Protein AF-A0A8T3LJC4-F1 (afdb_monomer_lite)

Foldseek 3Di:
DDDQDDPDDPVPDDADPPRDPCPVVDDDDPDDPDPVNVVVNVVVVVVVVVVVVVVVVVVVVVVVVVVCVVCVVLVVQLVVCVVVVVPVSNVVSVVVVD

Radius of gyration: 27.33 Å; chains: 1; bounding box: 50×30×73 Å

Sequence (98 aa):
KRRWVVGGIYSGASFSDNGAKGLDDAHYVKAWEVQGDKIEWQAKSEQAEALARSEKLEADDRKRNELEDLMLPIRKQYGALTKRRDRAGAAALEEAVL

Structure (mmCIF, N/CA/C/O backbone):
data_AF-A0A8T3LJC4-F1
#
_entry.id   AF-A0A8T3LJC4-F1
#
loop_
_atom_site.group_PDB
_atom_site.id
_atom_site.type_symbol
_atom_site.label_atom_id
_atom_site.label_alt_id
_atom_site.label_comp_id
_atom_site.label_asym_id
_atom_site.label_entity_id
_atom_site.label_seq_id
_atom_site.pdbx_PDB_ins_code
_atom_site.Cartn_x
_atom_site.Cartn_y
_atom_site.Cartn_z
_atom_site.occupancy
_atom_site.B_iso_or_equiv
_atom_site.auth_seq_id
_atom_site.auth_comp_id
_atom_site.auth_asym_id
_atom_site.auth_atom_id
_atom_site.pdbx_PDB_model_num
ATOM 1 N N . LYS A 1 1 ? -8.914 -9.797 35.439 1.00 48.19 1 LYS A N 1
ATOM 2 C CA . LYS A 1 1 ? -9.035 -10.321 34.053 1.00 48.19 1 LYS A CA 1
ATOM 3 C C . LYS A 1 1 ? -8.885 -9.138 33.099 1.00 48.19 1 LYS A C 1
ATOM 5 O O . LYS A 1 1 ? -9.611 -8.175 33.293 1.00 48.19 1 LYS A O 1
ATOM 10 N N . ARG A 1 2 ? -7.933 -9.149 32.151 1.00 43.69 2 ARG A N 1
ATOM 11 C CA . ARG A 1 2 ? -7.861 -8.107 31.105 1.00 43.69 2 ARG A CA 1
ATOM 12 C C . ARG A 1 2 ? -9.064 -8.296 30.175 1.00 43.69 2 ARG A C 1
ATOM 14 O O . ARG A 1 2 ? -9.210 -9.378 29.613 1.00 43.69 2 ARG A O 1
ATOM 21 N N . ARG A 1 3 ? -9.941 -7.294 30.098 1.00 49.94 3 ARG A N 1
ATOM 22 C CA . ARG A 1 3 ? -11.091 -7.263 29.185 1.00 49.94 3 ARG A CA 1
ATOM 23 C C . ARG A 1 3 ? -10.547 -6.759 27.850 1.00 49.94 3 ARG A C 1
ATOM 25 O O . ARG A 1 3 ? -10.033 -5.651 27.792 1.00 49.94 3 ARG A O 1
ATOM 32 N N . TRP A 1 4 ? -10.541 -7.610 26.831 1.00 44.72 4 TRP A N 1
ATOM 33 C CA . TRP A 1 4 ? -10.115 -7.213 25.493 1.00 44.72 4 TRP A CA 1
ATOM 34 C C . TRP A 1 4 ? -11.331 -6.643 24.782 1.00 44.72 4 TRP A C 1
ATOM 36 O O . TRP A 1 4 ? -12.338 -7.336 24.658 1.00 44.72 4 TRP A O 1
ATOM 46 N N . VAL A 1 5 ? -11.251 -5.388 24.352 1.00 48.78 5 VAL A N 1
ATOM 47 C CA . VAL A 1 5 ? -12.315 -4.776 23.560 1.00 48.78 5 VAL A CA 1
ATOM 48 C C . VAL A 1 5 ? -11.933 -4.876 22.093 1.00 48.78 5 VAL A C 1
ATOM 50 O O . VAL A 1 5 ? -11.014 -4.212 21.617 1.00 48.78 5 VAL A O 1
ATOM 53 N N . VAL A 1 6 ? -12.622 -5.765 21.385 1.00 58.34 6 VAL A N 1
ATOM 54 C CA . VAL A 1 6 ? -12.610 -5.809 19.924 1.00 58.34 6 VAL A CA 1
ATOM 55 C C . VAL A 1 6 ? -13.601 -4.736 19.487 1.00 58.34 6 VAL A C 1
ATOM 57 O O . VAL A 1 6 ? -14.777 -4.816 19.833 1.00 58.34 6 VAL A O 1
ATOM 60 N N . GLY A 1 7 ? -13.122 -3.670 18.844 1.00 56.47 7 GLY A N 1
ATOM 61 C CA . GLY A 1 7 ? -13.998 -2.567 18.450 1.00 56.47 7 GLY A CA 1
ATOM 62 C C . GLY A 1 7 ? -15.023 -2.952 17.389 1.00 56.47 7 GLY A C 1
ATOM 63 O O . GLY A 1 7 ? -15.103 -4.105 16.975 1.00 56.47 7 GLY A O 1
ATOM 64 N N . GLY A 1 8 ? -15.827 -1.964 16.986 1.00 55.62 8 GLY A N 1
ATOM 65 C CA . GLY A 1 8 ? -17.055 -2.135 16.206 1.00 55.62 8 GLY A CA 1
ATOM 66 C C . GLY A 1 8 ? -16.934 -3.144 15.065 1.00 55.62 8 GLY A C 1
ATOM 67 O O . GLY A 1 8 ? -16.382 -2.846 14.010 1.00 55.62 8 GLY A O 1
ATOM 68 N N . ILE A 1 9 ? -17.491 -4.331 15.284 1.00 58.88 9 ILE A N 1
ATOM 69 C CA . ILE A 1 9 ? -17.678 -5.343 14.253 1.00 58.88 9 ILE A CA 1
ATOM 70 C C . ILE A 1 9 ? -18.804 -4.831 13.349 1.00 58.88 9 ILE A C 1
ATOM 72 O O . ILE A 1 9 ? -19.926 -4.628 13.817 1.00 58.88 9 ILE A O 1
ATOM 76 N N . TYR A 1 10 ? -18.523 -4.571 12.070 1.00 53.06 10 TYR A N 1
ATOM 77 C CA . TYR A 1 10 ? -19.585 -4.224 11.126 1.00 53.06 10 TYR A CA 1
ATOM 78 C C . TYR A 1 10 ? -20.523 -5.426 10.949 1.00 53.06 10 TYR A C 1
ATOM 80 O O . TYR A 1 10 ? -20.087 -6.580 10.969 1.00 53.06 10 TYR A O 1
ATOM 88 N N . SER A 1 11 ? -21.824 -5.173 10.782 1.00 41.81 11 SER A N 1
ATOM 89 C CA . SER A 1 11 ? -22.804 -6.237 10.551 1.00 41.81 11 SER A CA 1
ATOM 90 C C . SER A 1 11 ? -22.443 -6.989 9.265 1.00 41.81 11 SER A C 1
ATOM 92 O O . SER A 1 11 ? -22.573 -6.430 8.177 1.00 41.81 11 SER A O 1
ATOM 94 N N . GLY A 1 12 ? -21.958 -8.226 9.393 1.00 49.59 12 GLY A N 1
ATOM 95 C CA . GLY A 1 12 ? -21.490 -9.049 8.272 1.00 49.59 12 GLY A CA 1
ATOM 96 C C . GLY A 1 12 ? -20.009 -9.434 8.316 1.00 49.59 12 GLY A C 1
ATOM 97 O O . GLY A 1 12 ? -19.563 -10.165 7.437 1.00 49.59 12 GLY A O 1
ATOM 98 N N . ALA A 1 13 ? -19.242 -8.992 9.317 1.00 58.47 13 ALA A N 1
ATOM 99 C CA . ALA A 1 13 ? -17.882 -9.484 9.502 1.00 58.47 13 ALA A CA 1
ATOM 100 C C . ALA A 1 13 ? -17.895 -10.985 9.841 1.00 58.47 13 ALA A C 1
ATOM 102 O O . ALA A 1 13 ? -18.476 -11.400 10.846 1.00 58.47 13 ALA A O 1
ATOM 103 N N . SER A 1 14 ? -17.247 -11.794 9.004 1.00 57.78 14 SER A N 1
ATOM 104 C CA . SER A 1 14 ? -17.012 -13.212 9.270 1.00 57.78 14 SER A CA 1
ATOM 105 C C . SER A 1 14 ? -15.629 -13.400 9.882 1.00 57.78 14 SER A C 1
ATOM 107 O O . SER A 1 14 ? -14.630 -12.977 9.296 1.00 57.78 14 SER A O 1
ATOM 109 N N . PHE A 1 15 ? -15.562 -14.074 11.024 1.00 65.69 15 PHE A N 1
ATOM 110 C CA . PHE A 1 15 ? -14.306 -14.482 11.643 1.00 65.69 15 PHE A CA 1
ATOM 111 C C . PHE A 1 15 ? -14.123 -15.983 11.424 1.00 65.69 15 PHE A C 1
ATOM 113 O O . PHE A 1 15 ? -15.092 -16.735 11.476 1.00 65.69 15 PHE A O 1
ATOM 120 N N . SER A 1 16 ? -12.895 -16.422 11.155 1.00 62.81 16 SER A N 1
ATOM 121 C CA . SER A 1 16 ? -12.568 -17.848 11.213 1.00 62.81 16 SER A CA 1
ATOM 122 C C . SER A 1 16 ? -12.558 -18.321 12.671 1.00 62.81 16 SER A C 1
ATOM 124 O O . SER A 1 16 ? -12.333 -17.509 13.569 1.00 62.81 16 SER A O 1
ATOM 126 N N . ASP A 1 17 ? -12.732 -19.623 12.913 1.00 59.59 17 ASP A N 1
ATOM 127 C CA . ASP A 1 17 ? -12.807 -20.203 14.271 1.00 59.59 17 ASP A CA 1
ATOM 128 C C . ASP A 1 17 ? -11.600 -19.856 15.168 1.00 59.59 17 ASP A C 1
ATOM 130 O O . ASP A 1 17 ? -11.714 -19.799 16.388 1.00 59.59 17 ASP A O 1
ATOM 134 N N . ASN A 1 18 ? -10.441 -19.556 14.568 1.00 65.62 18 ASN A N 1
ATOM 135 C CA . ASN A 1 18 ? -9.228 -19.110 15.267 1.00 65.62 18 ASN A CA 1
ATOM 136 C C . ASN A 1 18 ? -8.885 -17.626 15.037 1.00 65.62 18 ASN A C 1
ATOM 138 O O . ASN A 1 18 ? -7.863 -17.144 15.526 1.00 65.62 18 ASN A O 1
ATOM 142 N N . GLY A 1 19 ? -9.697 -16.906 14.263 1.00 63.03 19 GLY A N 1
ATOM 143 C CA . GLY A 1 19 ? -9.432 -15.539 13.821 1.00 63.03 19 GLY A CA 1
ATOM 144 C C . GLY A 1 19 ? -9.661 -14.486 14.901 1.00 63.03 19 GLY A C 1
ATOM 145 O O . GLY A 1 19 ? -9.084 -13.403 14.828 1.00 63.03 19 GLY A O 1
ATOM 146 N N . ALA A 1 20 ? -10.462 -14.795 15.923 1.00 63.50 20 ALA A N 1
ATOM 147 C CA . ALA A 1 20 ? -10.705 -13.884 17.031 1.00 63.50 20 ALA A CA 1
ATOM 148 C C . ALA A 1 20 ? -11.052 -14.636 18.325 1.00 63.50 20 ALA A C 1
ATOM 150 O O . ALA A 1 20 ? -11.899 -15.523 18.357 1.00 63.50 20 ALA A O 1
ATOM 151 N N . LYS A 1 21 ? -10.373 -14.272 19.418 1.00 65.75 21 LYS A N 1
ATOM 152 C CA . LYS A 1 21 ? -10.610 -14.839 20.753 1.00 65.75 21 LYS A CA 1
ATOM 153 C C . LYS A 1 21 ? -11.734 -14.083 21.458 1.00 65.75 21 LYS A C 1
ATOM 155 O O . LYS A 1 21 ? -11.702 -12.856 21.493 1.00 65.75 21 LYS A O 1
ATOM 160 N N . GLY A 1 22 ? -12.650 -14.813 22.095 1.00 68.50 22 GLY A N 1
ATOM 161 C CA . GLY A 1 22 ? -13.711 -14.231 22.927 1.00 68.50 22 GLY A CA 1
ATOM 162 C C . GLY A 1 22 ? -14.952 -13.771 22.159 1.00 68.50 22 GLY A C 1
ATOM 163 O O . GLY A 1 22 ? -15.700 -12.952 22.683 1.00 68.50 22 GLY A O 1
ATOM 164 N N . LEU A 1 23 ? -15.175 -14.285 20.941 1.00 69.25 23 LEU A N 1
ATOM 165 C CA . LEU A 1 23 ? -16.421 -14.064 20.195 1.00 69.25 23 LEU A CA 1
ATOM 166 C C . LEU A 1 23 ? -17.639 -14.654 20.908 1.00 69.25 23 LEU A C 1
ATOM 168 O O . LEU A 1 23 ? -18.699 -14.041 20.873 1.00 69.25 23 LEU A O 1
ATOM 172 N N . ASP A 1 24 ? -17.470 -15.785 21.595 1.00 71.00 24 ASP A N 1
ATOM 173 C CA . ASP A 1 24 ? -18.548 -16.442 22.348 1.00 71.00 24 ASP A CA 1
ATOM 174 C C . ASP A 1 24 ? -19.110 -15.550 23.471 1.00 71.00 24 ASP A C 1
ATOM 176 O O . ASP A 1 24 ? -20.292 -15.626 23.796 1.00 71.00 24 ASP A O 1
ATOM 180 N N . ASP A 1 25 ? -18.273 -14.667 24.030 1.00 70.62 25 ASP A N 1
ATOM 181 C CA . ASP A 1 25 ? -18.636 -13.702 25.078 1.00 70.62 25 ASP A CA 1
ATOM 182 C C . ASP A 1 25 ? -18.957 -12.300 24.513 1.00 70.62 25 ASP A C 1
ATOM 184 O O . ASP A 1 25 ? -19.246 -11.357 25.265 1.00 70.62 25 ASP A O 1
ATOM 188 N N . ALA A 1 26 ? -18.871 -12.122 23.191 1.00 70.62 26 ALA A N 1
ATOM 189 C CA . ALA A 1 26 ? -19.112 -10.840 22.551 1.00 70.62 26 ALA A CA 1
ATOM 190 C C . ALA A 1 26 ? -20.617 -10.559 22.466 1.00 70.62 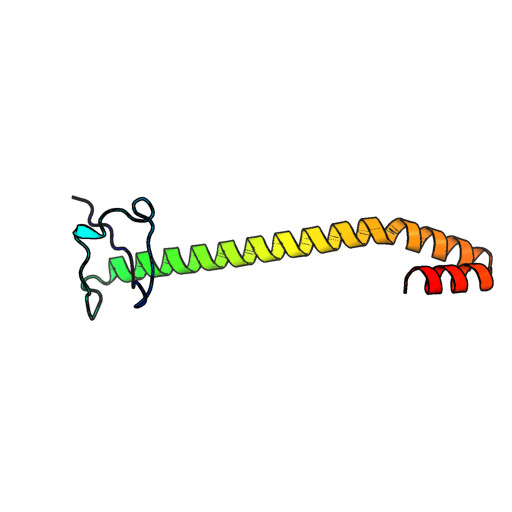26 ALA A C 1
ATOM 192 O O . ALA A 1 26 ? -21.420 -11.399 22.070 1.00 70.62 26 ALA A O 1
ATOM 193 N N . HIS A 1 27 ? -21.006 -9.332 22.795 1.00 68.50 27 HIS A N 1
ATOM 194 C CA . HIS A 1 27 ? -22.367 -8.852 22.608 1.00 68.50 27 HIS A CA 1
ATOM 195 C C . HIS A 1 27 ? -22.337 -7.472 21.972 1.00 68.50 27 HIS A C 1
ATOM 197 O O . HIS A 1 27 ? -21.388 -6.701 22.124 1.00 68.50 27 HIS A O 1
ATOM 203 N N . TYR A 1 28 ? -23.400 -7.164 21.241 1.00 70.50 28 TYR A N 1
ATOM 204 C CA . TYR A 1 28 ? -23.557 -5.855 20.641 1.00 70.50 28 TYR A CA 1
ATOM 205 C C . TYR A 1 28 ? -23.766 -4.789 21.721 1.00 70.50 28 TYR A C 1
ATOM 207 O O . TYR A 1 28 ? -24.623 -4.933 22.595 1.00 70.50 28 TYR A O 1
ATOM 215 N N . VAL A 1 29 ? -23.032 -3.683 21.603 1.00 70.88 29 VAL A N 1
ATOM 216 C CA . VAL A 1 29 ? -23.238 -2.470 22.397 1.00 70.88 29 VAL A CA 1
ATOM 217 C C . VAL A 1 29 ? -23.532 -1.296 21.466 1.00 70.88 29 VAL A C 1
ATOM 219 O O . VAL A 1 29 ? -22.831 -1.069 20.481 1.00 70.88 29 VAL A O 1
ATOM 222 N N . LYS A 1 30 ? -24.586 -0.530 21.771 1.00 71.19 30 LYS A N 1
ATOM 223 C CA . LYS A 1 30 ? -25.002 0.633 20.962 1.00 71.19 30 LYS A CA 1
ATOM 224 C C . LYS A 1 30 ? -24.029 1.812 21.088 1.00 71.19 30 LYS A C 1
ATOM 226 O O . LYS A 1 30 ? -23.939 2.647 20.191 1.00 71.19 30 LYS A O 1
ATOM 231 N N . ALA A 1 31 ? -23.323 1.889 22.210 1.00 73.06 31 ALA A N 1
ATOM 232 C CA . ALA A 1 31 ? -22.307 2.888 22.493 1.00 73.06 31 ALA A CA 1
ATOM 233 C C . ALA A 1 31 ? -21.198 2.257 23.339 1.00 73.06 31 ALA A C 1
ATOM 235 O O . ALA A 1 31 ? -21.448 1.327 24.103 1.00 73.06 31 ALA A O 1
ATOM 236 N N . TRP A 1 32 ? -19.980 2.774 23.198 1.00 74.38 32 TRP A N 1
ATOM 237 C CA . TRP A 1 32 ? -18.844 2.348 24.007 1.00 74.38 32 TRP A CA 1
ATOM 238 C C . TRP A 1 32 ? -19.070 2.760 25.463 1.00 74.38 32 TRP A C 1
ATOM 240 O O . TRP A 1 32 ? -19.285 3.938 25.739 1.00 74.38 32 TRP A O 1
ATOM 250 N N . GLU A 1 33 ? -19.003 1.799 26.382 1.00 78.25 33 GLU A N 1
ATOM 251 C CA . GLU A 1 33 ? -19.173 2.051 27.820 1.00 78.25 33 GLU A CA 1
ATOM 252 C C . GLU A 1 33 ? -17.983 2.823 28.410 1.00 78.25 33 GLU A C 1
ATOM 254 O O . GLU A 1 33 ? -18.143 3.612 29.340 1.00 78.25 33 GLU A O 1
ATOM 259 N N . VAL A 1 34 ? -16.785 2.610 27.855 1.00 82.19 34 VAL A N 1
ATOM 260 C CA . VAL A 1 34 ? -15.524 3.164 28.354 1.00 82.19 34 VAL A CA 1
ATOM 261 C C . VAL A 1 34 ? -14.825 3.940 27.241 1.00 82.19 34 VAL A C 1
ATOM 263 O O . VAL A 1 34 ? -14.508 3.408 26.178 1.00 82.19 34 VAL A O 1
ATOM 266 N N . GLN A 1 35 ? -14.547 5.219 27.497 1.00 78.62 35 GLN A N 1
ATOM 267 C CA . GLN A 1 35 ? -13.901 6.098 26.519 1.00 78.62 35 GLN A CA 1
ATOM 268 C C . GLN A 1 35 ? -12.449 5.691 26.218 1.00 78.62 35 GLN A C 1
ATOM 270 O O . GLN A 1 35 ? -12.004 5.841 25.083 1.00 78.62 35 GLN A O 1
ATOM 275 N N . GLY A 1 36 ? -11.725 5.149 27.205 1.00 80.44 36 GLY A N 1
ATOM 276 C CA . GLY A 1 36 ? -10.358 4.647 27.022 1.00 80.44 36 GLY A CA 1
ATOM 277 C C . GLY A 1 36 ? -10.273 3.529 25.982 1.00 80.44 36 GLY A C 1
ATOM 278 O O . GLY A 1 36 ? -9.425 3.586 25.095 1.00 80.44 36 GLY A O 1
ATOM 279 N N . ASP A 1 37 ? -11.218 2.588 26.017 1.00 77.38 37 ASP A N 1
ATOM 280 C CA . ASP A 1 37 ? -11.272 1.466 25.074 1.00 77.38 37 ASP A CA 1
ATOM 281 C C . ASP A 1 37 ? -11.517 1.957 23.639 1.00 77.38 37 ASP A C 1
ATOM 283 O O . ASP A 1 37 ? -10.923 1.450 22.685 1.00 77.38 37 ASP A O 1
ATOM 287 N N . LYS A 1 38 ? -12.344 3.001 23.481 1.00 80.31 38 LYS A N 1
ATOM 288 C CA . LYS A 1 38 ? -12.578 3.643 22.181 1.00 80.31 38 LYS A CA 1
ATOM 289 C C . LYS A 1 38 ? -11.294 4.264 21.629 1.00 80.31 38 LYS A C 1
ATOM 291 O O . LYS A 1 38 ? -10.998 4.077 20.453 1.00 80.31 38 LYS A O 1
ATOM 296 N N . ILE A 1 39 ? -10.546 4.990 22.462 1.00 81.44 39 ILE A N 1
ATOM 297 C CA . ILE A 1 39 ? -9.283 5.630 22.063 1.00 81.44 39 ILE A CA 1
ATOM 298 C C . ILE A 1 39 ? -8.252 4.570 21.667 1.00 81.44 39 ILE A C 1
ATOM 300 O O . ILE A 1 39 ? -7.613 4.697 20.626 1.00 81.44 39 ILE A O 1
ATOM 304 N N . GLU A 1 40 ? -8.114 3.505 22.462 1.00 81.31 40 GLU A N 1
ATOM 305 C CA . GLU A 1 40 ? -7.184 2.413 22.160 1.00 81.31 40 GLU A CA 1
ATOM 306 C C . GLU A 1 40 ? -7.524 1.739 20.825 1.00 81.31 40 GLU A C 1
ATOM 308 O O . GLU A 1 40 ? -6.636 1.479 20.010 1.00 81.31 40 GLU A O 1
ATOM 313 N N . TRP A 1 41 ? -8.808 1.477 20.575 1.00 81.88 41 TRP A N 1
ATOM 314 C CA . TRP A 1 41 ? -9.247 0.908 19.307 1.00 81.88 41 TRP A CA 1
ATOM 315 C C . TRP A 1 41 ? -8.983 1.846 18.124 1.00 81.88 41 TRP A C 1
ATOM 317 O O . TRP A 1 41 ? -8.457 1.391 17.109 1.00 81.88 41 TRP A O 1
ATOM 327 N N . GLN A 1 42 ? -9.289 3.141 18.258 1.00 83.19 42 GLN A N 1
ATOM 328 C CA . GLN A 1 42 ? -9.019 4.132 17.210 1.00 83.19 42 GLN A CA 1
ATOM 329 C C . GLN A 1 42 ? -7.528 4.180 16.866 1.00 83.19 42 GLN A C 1
ATOM 331 O O . GLN A 1 42 ? -7.176 4.066 15.695 1.00 83.19 42 GLN A O 1
ATOM 336 N N . ALA A 1 43 ? -6.655 4.226 17.875 1.00 83.69 43 ALA A N 1
ATOM 337 C CA . ALA A 1 43 ? -5.209 4.233 17.671 1.00 83.69 43 ALA A CA 1
ATOM 338 C C . ALA A 1 43 ? -4.715 2.984 16.916 1.00 83.69 43 ALA A C 1
ATOM 340 O O . ALA A 1 43 ? -3.896 3.089 16.004 1.00 83.69 43 ALA A O 1
ATOM 341 N N . LYS A 1 44 ? -5.239 1.795 17.250 1.00 84.00 44 LYS A N 1
ATOM 342 C CA . LYS A 1 44 ? -4.899 0.550 16.537 1.00 84.00 44 LYS A CA 1
ATOM 343 C C . LYS A 1 44 ? -5.423 0.535 15.102 1.00 84.00 44 LYS A C 1
ATOM 345 O O . LYS A 1 44 ? -4.723 0.056 14.213 1.00 84.00 44 LYS A O 1
ATOM 350 N N . SER A 1 45 ? -6.631 1.050 14.874 1.00 82.69 45 SER A N 1
ATOM 351 C CA . SER A 1 45 ? -7.220 1.150 13.534 1.00 82.69 45 SER A CA 1
ATOM 352 C C . SER A 1 45 ? -6.393 2.074 12.640 1.00 82.69 45 SER A C 1
ATOM 354 O O . SER A 1 45 ? -6.004 1.686 11.542 1.00 82.69 45 SER A O 1
ATOM 356 N N . GLU A 1 46 ? -6.047 3.262 13.138 1.00 85.50 46 GLU A N 1
ATOM 357 C CA . GLU A 1 46 ? -5.216 4.232 12.418 1.00 85.50 46 GLU A CA 1
ATOM 358 C C . GLU A 1 46 ? -3.817 3.680 12.121 1.00 85.50 46 GLU A C 1
ATOM 360 O O . GLU A 1 46 ? -3.290 3.872 11.024 1.00 85.50 46 GLU A O 1
ATOM 365 N N . GLN A 1 47 ? -3.223 2.946 13.068 1.00 85.62 47 GLN A N 1
ATOM 366 C CA . GLN A 1 47 ? -1.941 2.278 12.858 1.00 85.62 47 GLN A CA 1
ATOM 367 C C . GLN A 1 47 ? -2.025 1.222 11.746 1.00 85.62 47 GLN A C 1
ATOM 369 O O . GLN A 1 47 ? -1.143 1.171 10.890 1.00 85.62 47 GLN A O 1
ATOM 374 N N . ALA A 1 48 ? -3.078 0.400 11.732 1.00 81.31 48 ALA A N 1
ATOM 375 C CA . ALA A 1 48 ? -3.277 -0.610 10.695 1.00 81.31 48 ALA A CA 1
ATOM 376 C C . ALA A 1 48 ? -3.461 0.026 9.306 1.00 81.31 48 ALA A C 1
ATOM 378 O O . ALA A 1 48 ? -2.855 -0.418 8.332 1.00 81.31 48 ALA A O 1
ATOM 379 N N . GLU A 1 49 ? -4.231 1.113 9.212 1.00 83.06 49 GLU A N 1
ATOM 380 C CA . GLU A 1 49 ? -4.394 1.873 7.968 1.00 83.06 49 GLU A CA 1
ATOM 381 C C . GLU A 1 49 ? -3.092 2.546 7.511 1.00 83.06 49 GLU A C 1
ATOM 383 O O . GLU A 1 49 ? -2.807 2.620 6.314 1.00 83.06 49 GLU A O 1
ATOM 388 N N . ALA A 1 50 ? -2.284 3.056 8.444 1.00 88.56 50 ALA A N 1
ATOM 389 C CA . ALA A 1 50 ? -0.975 3.621 8.132 1.00 88.56 50 ALA A CA 1
ATOM 390 C C . ALA A 1 50 ? -0.021 2.559 7.561 1.00 88.56 50 ALA A C 1
ATOM 392 O O . ALA A 1 50 ? 0.618 2.824 6.545 1.00 88.56 50 ALA A O 1
ATOM 393 N N . LEU A 1 51 ? 0.010 1.361 8.154 1.00 88.31 51 LEU A N 1
ATOM 394 C CA . LEU A 1 51 ? 0.810 0.232 7.668 1.00 88.31 51 LEU A CA 1
ATOM 395 C C . LEU A 1 51 ? 0.368 -0.225 6.273 1.00 88.31 51 LEU A C 1
ATOM 397 O O . LEU A 1 51 ? 1.193 -0.352 5.374 1.00 88.31 51 LEU A O 1
ATOM 401 N N . ALA A 1 52 ? -0.938 -0.379 6.043 1.00 83.50 52 ALA A N 1
ATOM 402 C CA . ALA A 1 52 ? -1.450 -0.750 4.723 1.00 83.50 52 ALA A CA 1
ATOM 403 C C . ALA A 1 52 ? -1.085 0.292 3.64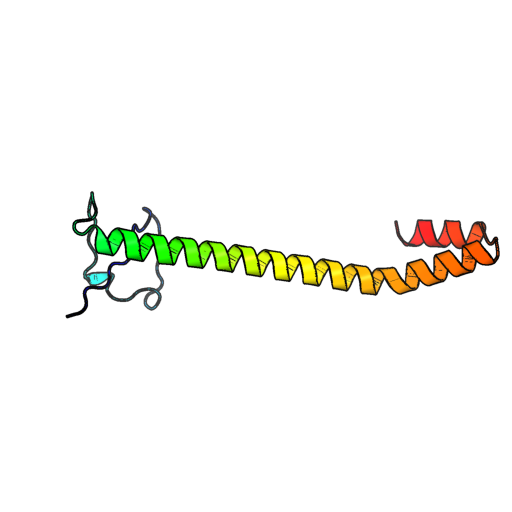5 1.00 83.50 52 ALA A C 1
ATOM 405 O O . ALA A 1 52 ? -0.770 -0.053 2.503 1.00 83.50 52 ALA A O 1
ATOM 406 N N . ARG A 1 53 ? -1.091 1.587 4.000 1.00 88.19 53 ARG A N 1
ATOM 407 C CA . ARG A 1 53 ? -0.642 2.658 3.098 1.00 88.19 53 ARG A CA 1
ATOM 408 C C . ARG A 1 53 ? 0.859 2.596 2.825 1.00 88.19 53 ARG A C 1
ATOM 410 O O . ARG A 1 53 ? 1.241 2.773 1.670 1.00 88.19 53 ARG A O 1
ATOM 417 N N . SER A 1 54 ? 1.696 2.347 3.834 1.00 87.75 54 SER A N 1
ATOM 418 C CA . SER A 1 54 ? 3.144 2.225 3.626 1.00 87.75 54 SER A CA 1
ATOM 419 C C . SER A 1 54 ? 3.493 1.005 2.780 1.00 87.75 54 SER A C 1
ATOM 421 O O . SER A 1 54 ? 4.268 1.133 1.841 1.00 87.75 54 SER A O 1
ATOM 423 N N . GLU A 1 55 ? 2.858 -0.143 3.024 1.00 88.75 55 GLU A N 1
ATOM 424 C CA . GLU A 1 55 ? 3.063 -1.359 2.225 1.00 88.75 55 GLU A CA 1
ATOM 425 C C . GLU A 1 55 ? 2.711 -1.141 0.751 1.00 88.75 55 GLU A C 1
ATOM 427 O O . GLU A 1 55 ? 3.431 -1.591 -0.144 1.00 88.75 55 GLU A O 1
ATOM 432 N N . LYS A 1 56 ? 1.622 -0.408 0.481 1.00 89.56 56 LYS A N 1
ATOM 433 C CA . LYS A 1 56 ? 1.247 -0.036 -0.884 1.00 89.56 56 LYS A CA 1
ATOM 434 C C . LYS A 1 56 ? 2.307 0.852 -1.540 1.00 89.56 56 LYS A C 1
ATOM 436 O O . LYS A 1 56 ? 2.681 0.587 -2.678 1.00 89.56 56 LYS A O 1
ATOM 441 N N . LEU A 1 57 ? 2.803 1.867 -0.831 1.00 89.69 57 LEU A N 1
ATOM 442 C CA . LEU A 1 57 ? 3.853 2.753 -1.343 1.00 89.69 57 LEU A CA 1
ATOM 443 C C . LEU A 1 57 ? 5.147 1.985 -1.638 1.00 89.69 57 LEU A C 1
ATOM 445 O O . LEU A 1 57 ? 5.710 2.143 -2.714 1.00 89.69 57 LEU A O 1
ATOM 449 N N . GLU A 1 58 ? 5.575 1.095 -0.742 1.00 89.88 58 GLU A N 1
ATOM 450 C CA . GLU A 1 58 ? 6.755 0.249 -0.958 1.00 89.88 58 GLU A CA 1
ATOM 451 C C . GLU A 1 58 ? 6.574 -0.729 -2.127 1.00 89.88 58 GLU A C 1
ATOM 453 O O . GLU A 1 58 ? 7.525 -1.044 -2.846 1.00 89.88 58 GLU A O 1
ATOM 458 N N . ALA A 1 59 ? 5.362 -1.250 -2.334 1.00 89.56 59 ALA A N 1
ATOM 459 C CA . ALA A 1 59 ? 5.052 -2.082 -3.493 1.00 89.56 59 ALA A CA 1
ATOM 460 C C . ALA A 1 59 ? 5.095 -1.278 -4.802 1.00 89.56 59 ALA A C 1
ATOM 462 O O . ALA A 1 59 ? 5.625 -1.767 -5.800 1.00 89.56 59 ALA A O 1
ATOM 463 N N . ASP A 1 60 ? 4.570 -0.054 -4.799 1.00 88.69 60 ASP A N 1
ATOM 464 C CA . ASP A 1 60 ? 4.581 0.828 -5.966 1.00 88.69 60 ASP A CA 1
ATOM 465 C C . ASP A 1 60 ? 6.008 1.313 -6.291 1.00 88.69 60 ASP A C 1
ATOM 467 O O . ASP A 1 60 ? 6.409 1.298 -7.456 1.00 88.69 60 ASP A O 1
ATOM 471 N N . ASP A 1 61 ? 6.819 1.641 -5.280 1.00 90.50 61 ASP A N 1
ATOM 472 C CA . ASP A 1 61 ? 8.235 1.991 -5.454 1.00 90.50 61 ASP A CA 1
ATOM 473 C C . ASP A 1 61 ? 9.055 0.819 -6.010 1.00 90.50 61 ASP A C 1
ATOM 475 O O . ASP A 1 61 ? 9.875 1.017 -6.909 1.00 90.50 61 ASP A O 1
ATOM 479 N N . ARG A 1 62 ? 8.811 -0.415 -5.542 1.00 91.44 62 ARG A N 1
ATOM 480 C CA . ARG A 1 62 ? 9.450 -1.615 -6.109 1.00 91.44 62 ARG A CA 1
ATOM 481 C C . ARG A 1 62 ? 9.117 -1.790 -7.586 1.00 91.44 62 ARG A C 1
ATOM 483 O O . ARG A 1 62 ? 10.029 -1.944 -8.391 1.00 91.44 62 ARG A O 1
ATOM 490 N N . LYS A 1 63 ? 7.837 -1.677 -7.954 1.00 92.31 63 LYS A N 1
ATOM 491 C CA . LYS A 1 63 ? 7.405 -1.753 -9.359 1.00 92.31 63 LYS A CA 1
ATOM 492 C C . LYS A 1 63 ? 8.041 -0.661 -10.216 1.00 92.31 63 LYS A C 1
ATOM 494 O O . LYS A 1 63 ? 8.421 -0.928 -11.353 1.00 92.31 63 LYS A O 1
ATOM 499 N N . ARG A 1 64 ? 8.168 0.566 -9.692 1.00 90.00 64 ARG A N 1
ATOM 500 C CA . ARG A 1 64 ? 8.854 1.656 -10.402 1.00 90.00 64 ARG A CA 1
ATOM 501 C C . ARG A 1 64 ? 10.318 1.305 -10.656 1.00 90.00 64 ARG A C 1
ATOM 503 O O . ARG A 1 64 ? 10.772 1.459 -11.784 1.00 90.00 64 ARG A O 1
ATOM 510 N N . ASN A 1 65 ? 11.032 0.826 -9.641 1.00 92.38 65 ASN A N 1
ATOM 511 C CA . ASN A 1 65 ? 12.444 0.471 -9.781 1.00 92.38 65 ASN A CA 1
ATOM 512 C C . ASN A 1 65 ? 12.638 -0.687 -10.777 1.00 92.38 65 ASN A C 1
ATOM 514 O O . ASN A 1 65 ? 13.500 -0.603 -11.645 1.00 92.38 65 ASN A O 1
ATOM 518 N N . GLU A 1 66 ? 11.788 -1.717 -10.725 1.00 92.62 66 GLU A N 1
ATOM 519 C CA . GLU A 1 66 ? 11.803 -2.821 -11.697 1.00 92.62 66 GLU A CA 1
ATOM 520 C C . GLU A 1 66 ? 11.579 -2.323 -13.135 1.00 92.62 66 GLU A C 1
ATOM 522 O O . GLU A 1 66 ? 12.284 -2.732 -14.059 1.00 92.62 66 GLU A O 1
ATOM 527 N N . LEU A 1 67 ? 10.633 -1.398 -13.337 1.00 90.75 67 LEU A N 1
ATOM 528 C CA . LEU A 1 67 ? 10.413 -0.765 -14.639 1.00 90.75 67 LEU A CA 1
ATOM 529 C C . LEU A 1 67 ? 11.624 0.056 -15.093 1.00 90.75 67 LEU A C 1
ATOM 531 O O . LEU A 1 67 ? 11.990 0.000 -16.266 1.00 90.75 67 LEU A O 1
ATOM 535 N N . GLU A 1 68 ? 12.261 0.810 -14.197 1.00 88.56 68 GLU A N 1
ATOM 536 C CA . GLU A 1 68 ? 13.469 1.571 -14.529 1.00 88.56 68 GLU A CA 1
ATOM 537 C C . GLU A 1 68 ? 14.621 0.659 -14.960 1.00 88.56 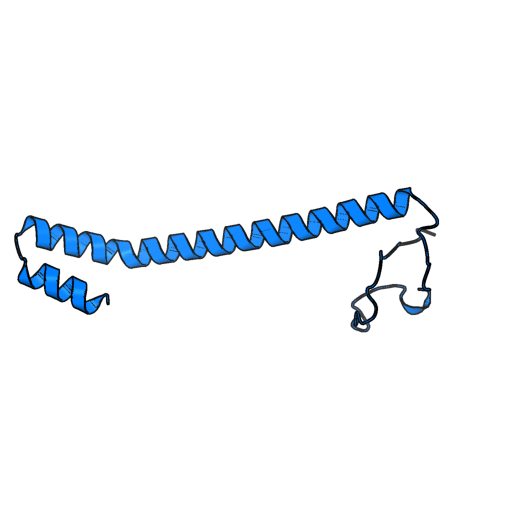68 GLU A C 1
ATOM 5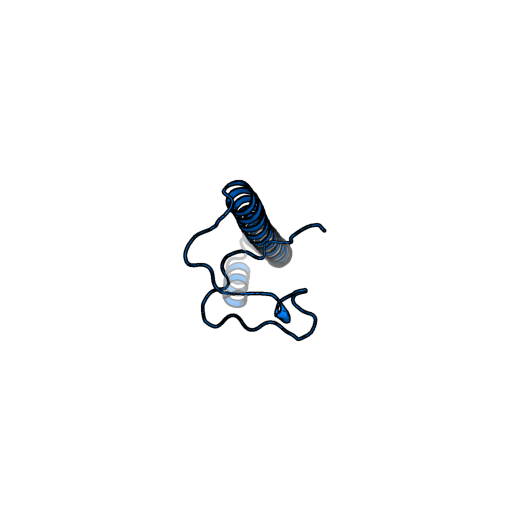39 O O . GLU A 1 68 ? 15.271 0.946 -15.971 1.00 88.56 68 GLU A O 1
ATOM 544 N N . ASP A 1 69 ? 14.822 -0.461 -14.266 1.00 92.38 69 ASP A N 1
ATOM 545 C CA . ASP A 1 69 ? 15.837 -1.458 -14.608 1.00 92.38 69 ASP A CA 1
ATOM 546 C C . ASP A 1 69 ? 15.570 -2.097 -15.977 1.00 92.38 69 ASP A C 1
ATOM 548 O O . ASP A 1 69 ? 16.491 -2.233 -16.789 1.00 92.38 69 ASP A O 1
ATOM 552 N N . LEU A 1 70 ? 14.309 -2.418 -16.282 1.00 90.12 70 LEU A N 1
ATOM 553 C CA . LEU A 1 70 ? 13.906 -2.943 -17.591 1.00 90.12 70 LEU A CA 1
ATOM 554 C C . LEU A 1 70 ? 14.064 -1.905 -18.714 1.00 90.12 70 LEU A C 1
ATOM 556 O O . LEU A 1 70 ? 14.460 -2.249 -19.829 1.00 90.12 70 LEU A O 1
ATOM 560 N N . MET A 1 71 ? 13.791 -0.626 -18.440 1.00 89.31 71 MET A N 1
ATOM 561 C CA . MET A 1 71 ? 13.902 0.448 -19.433 1.00 89.31 71 MET A CA 1
ATOM 562 C C . MET A 1 71 ? 15.342 0.922 -19.669 1.00 89.31 71 MET A C 1
ATOM 564 O O . MET A 1 71 ? 15.644 1.482 -20.729 1.00 89.31 71 MET A O 1
ATOM 568 N N . LEU A 1 72 ? 16.248 0.741 -18.705 1.00 92.12 72 LEU A N 1
ATOM 569 C CA . LEU A 1 72 ? 17.614 1.264 -18.776 1.00 92.12 72 LEU A CA 1
ATOM 570 C C . LEU A 1 72 ? 18.405 0.765 -20.007 1.00 92.12 72 LEU A C 1
ATOM 572 O O . LEU A 1 72 ? 19.043 1.596 -20.668 1.00 92.12 72 LEU A O 1
ATOM 576 N N . PRO A 1 73 ? 18.383 -0.532 -20.378 1.00 91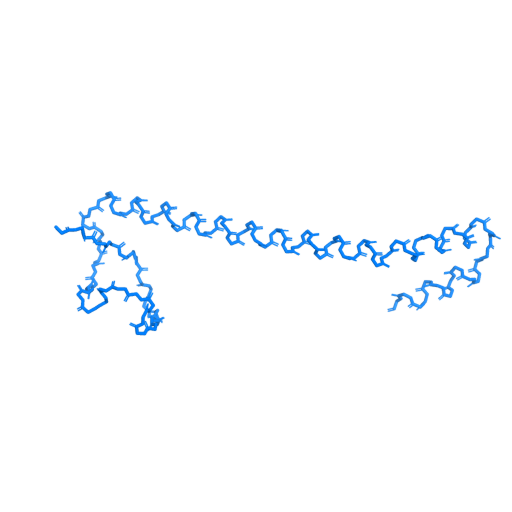.19 73 PRO A N 1
ATOM 577 C CA . PRO A 1 73 ? 19.020 -1.020 -21.600 1.00 91.19 73 PRO A CA 1
ATOM 578 C C . PRO A 1 73 ? 18.463 -0.367 -22.868 1.00 91.19 73 PRO A C 1
ATOM 580 O O . PRO A 1 73 ? 19.239 0.051 -23.729 1.00 91.19 73 PRO A O 1
ATOM 583 N N . ILE A 1 74 ? 17.140 -0.209 -22.953 1.00 89.69 74 ILE A N 1
ATOM 584 C CA . ILE A 1 74 ? 16.454 0.398 -24.103 1.00 89.69 74 ILE A CA 1
ATOM 585 C C . ILE A 1 74 ? 16.879 1.863 -24.251 1.00 89.69 74 ILE A C 1
ATOM 587 O O . ILE A 1 74 ? 17.282 2.286 -25.333 1.00 89.69 74 ILE A O 1
ATOM 591 N N . ARG A 1 75 ? 16.916 2.630 -23.151 1.00 88.38 75 ARG A N 1
ATOM 592 C CA . ARG A 1 75 ? 17.411 4.022 -23.155 1.00 88.38 75 ARG A CA 1
ATOM 593 C C . ARG A 1 75 ? 18.863 4.118 -23.627 1.00 88.38 75 ARG A C 1
ATOM 595 O O . ARG A 1 75 ? 19.210 5.030 -24.379 1.00 88.38 75 ARG A O 1
ATOM 602 N N . LYS A 1 76 ? 19.722 3.179 -23.213 1.00 91.81 76 LYS A N 1
ATOM 603 C CA . LYS A 1 76 ? 21.125 3.119 -23.662 1.00 91.81 76 LYS A CA 1
ATOM 604 C C . LYS A 1 76 ? 21.225 2.835 -25.163 1.00 91.81 76 LYS A C 1
ATOM 606 O O . LYS A 1 76 ? 22.001 3.505 -25.844 1.00 91.81 76 LYS A O 1
ATOM 611 N N . GLN A 1 77 ? 20.444 1.885 -25.677 1.00 88.56 77 GLN A N 1
ATOM 612 C CA . GLN A 1 77 ? 20.398 1.555 -27.106 1.00 88.56 77 GLN A CA 1
ATOM 613 C C . GLN A 1 77 ? 19.885 2.735 -27.936 1.00 88.56 77 GLN A C 1
ATOM 615 O O . GLN A 1 77 ? 20.546 3.151 -28.887 1.00 88.56 77 GLN A O 1
ATOM 620 N N . TYR A 1 78 ? 18.782 3.350 -27.514 1.00 87.69 78 TYR A N 1
ATOM 621 C CA . TYR A 1 78 ? 18.216 4.532 -28.158 1.00 87.69 78 TYR A CA 1
ATOM 622 C C . TYR A 1 78 ? 19.205 5.709 -28.190 1.00 87.69 78 TYR A C 1
ATOM 624 O O . TYR A 1 78 ? 19.419 6.342 -29.229 1.00 87.69 78 TYR A O 1
ATOM 632 N N . GLY A 1 79 ? 19.898 5.962 -27.074 1.00 89.62 79 GLY A N 1
ATOM 633 C CA . GLY A 1 79 ? 20.947 6.978 -26.993 1.00 89.62 79 GLY A CA 1
ATOM 634 C C . GLY A 1 79 ? 22.140 6.689 -27.912 1.00 89.62 79 GLY A C 1
ATOM 635 O O . GLY A 1 79 ? 22.709 7.612 -28.498 1.00 89.62 79 GLY A O 1
ATOM 636 N N . ALA A 1 80 ? 22.515 5.418 -28.081 1.00 91.88 80 ALA A N 1
ATOM 637 C CA . ALA A 1 80 ? 23.574 5.013 -29.003 1.00 91.88 80 ALA A CA 1
ATOM 638 C C . ALA A 1 80 ? 23.174 5.218 -30.476 1.00 91.88 80 ALA A C 1
ATOM 640 O O . ALA A 1 80 ? 23.973 5.748 -31.251 1.00 91.88 80 ALA A O 1
ATOM 641 N N . LEU A 1 81 ? 21.942 4.859 -30.847 1.00 89.94 81 LEU A N 1
ATOM 642 C CA . LEU A 1 81 ? 21.390 5.047 -32.195 1.00 89.94 81 LEU A CA 1
ATOM 643 C C . LEU A 1 81 ? 21.277 6.533 -32.550 1.00 89.94 81 LEU A C 1
ATOM 645 O O . LEU A 1 81 ? 21.747 6.966 -33.604 1.00 89.94 81 LEU A O 1
ATOM 649 N N . THR A 1 82 ? 20.786 7.340 -31.607 1.00 86.31 82 THR A N 1
ATOM 650 C CA . THR A 1 82 ? 20.702 8.799 -31.752 1.00 86.31 82 THR A CA 1
ATOM 651 C C . THR A 1 82 ? 22.080 9.430 -31.967 1.00 86.31 82 THR A C 1
ATOM 653 O O . THR A 1 82 ? 22.257 10.232 -32.885 1.00 86.31 82 THR A O 1
ATOM 656 N N . LYS A 1 83 ? 23.097 9.031 -31.184 1.00 91.31 83 LYS A N 1
ATOM 657 C CA . LYS A 1 83 ? 24.486 9.507 -31.358 1.00 91.31 83 LYS A CA 1
ATOM 658 C C . LYS A 1 83 ? 25.072 9.136 -32.721 1.00 91.31 83 LYS A C 1
ATOM 660 O O . LYS A 1 83 ? 25.840 9.912 -33.282 1.00 91.31 83 LYS A O 1
ATOM 665 N N . ARG A 1 84 ? 24.701 7.973 -33.260 1.00 91.06 84 ARG A N 1
ATOM 666 C CA . ARG A 1 84 ? 25.112 7.505 -34.594 1.00 91.06 84 ARG A CA 1
ATOM 667 C C . ARG A 1 84 ? 24.298 8.123 -35.734 1.00 91.06 84 ARG A C 1
ATOM 669 O O . ARG A 1 84 ? 24.607 7.854 -36.889 1.00 91.06 84 ARG A O 1
ATOM 676 N N . ARG A 1 85 ? 23.298 8.963 -35.425 1.00 88.50 85 ARG A N 1
ATOM 677 C CA . ARG A 1 85 ? 22.320 9.512 -36.382 1.00 88.50 85 ARG A CA 1
ATOM 678 C C . ARG A 1 85 ? 21.551 8.430 -37.150 1.00 88.50 85 ARG A C 1
ATOM 680 O O . ARG A 1 85 ? 21.034 8.697 -38.233 1.00 88.50 85 ARG A O 1
ATOM 687 N N . ASP A 1 86 ? 21.438 7.236 -36.576 1.00 88.94 86 ASP A N 1
ATOM 688 C CA . ASP A 1 86 ? 20.672 6.139 -37.153 1.00 88.94 86 ASP A CA 1
ATOM 689 C C . ASP A 1 86 ? 19.187 6.311 -36.818 1.00 88.94 86 ASP A C 1
ATOM 691 O O . ASP A 1 86 ? 18.681 5.824 -35.806 1.00 88.94 86 ASP A O 1
ATOM 695 N N . ARG A 1 87 ? 18.498 7.081 -37.665 1.00 86.81 87 ARG A N 1
ATOM 696 C CA . ARG A 1 87 ? 17.065 7.360 -37.511 1.00 86.81 87 ARG A CA 1
ATOM 697 C C . ARG A 1 87 ? 16.195 6.137 -37.793 1.00 86.81 87 ARG A C 1
ATOM 699 O O . ARG A 1 87 ? 15.138 6.019 -37.189 1.00 86.81 87 ARG A O 1
ATOM 706 N N . ALA A 1 88 ? 16.633 5.246 -38.684 1.00 86.19 88 ALA A N 1
ATOM 707 C CA . ALA A 1 88 ? 15.890 4.035 -39.022 1.00 86.19 88 ALA A CA 1
ATOM 708 C C . ALA A 1 88 ? 15.940 3.029 -37.866 1.00 86.19 88 ALA A C 1
ATOM 710 O O . ALA A 1 88 ? 14.906 2.507 -37.463 1.00 86.19 88 ALA A O 1
ATOM 711 N N . GLY A 1 89 ? 17.122 2.829 -37.272 1.00 85.25 89 GLY A N 1
ATOM 712 C CA . GLY A 1 89 ? 17.281 2.001 -36.080 1.00 85.25 89 GLY A CA 1
ATOM 713 C C . GLY A 1 89 ? 16.552 2.568 -34.860 1.00 85.25 89 GLY A C 1
ATOM 714 O O . GLY A 1 89 ? 15.967 1.805 -34.096 1.00 85.25 89 GLY A O 1
ATOM 715 N N . ALA A 1 90 ? 16.539 3.895 -34.683 1.00 84.94 90 ALA A N 1
ATOM 716 C CA . ALA A 1 90 ? 15.776 4.534 -33.607 1.00 84.94 90 ALA A CA 1
ATOM 717 C C . ALA A 1 90 ? 14.256 4.346 -33.776 1.00 84.94 90 ALA A C 1
ATOM 719 O O . ALA A 1 90 ? 13.594 3.978 -32.813 1.00 84.94 90 ALA A O 1
ATOM 720 N N . ALA A 1 91 ? 13.725 4.523 -34.992 1.00 84.44 91 ALA A N 1
ATOM 721 C CA . ALA A 1 91 ? 12.304 4.320 -35.284 1.00 84.44 91 ALA A CA 1
ATOM 722 C C . ALA A 1 91 ? 11.873 2.853 -35.109 1.00 84.44 91 ALA A C 1
ATOM 724 O O . ALA A 1 91 ? 10.838 2.584 -34.511 1.00 84.44 91 ALA A O 1
ATOM 725 N N . ALA A 1 92 ? 12.696 1.898 -35.555 1.00 86.19 92 ALA A N 1
ATOM 726 C CA . ALA A 1 92 ? 12.424 0.473 -35.362 1.00 86.19 92 ALA A CA 1
ATOM 727 C C . ALA A 1 92 ? 12.445 0.065 -33.876 1.00 86.19 92 ALA A C 1
ATOM 729 O O . ALA A 1 92 ? 11.670 -0.790 -33.455 1.00 86.19 92 ALA A O 1
ATOM 730 N N . LEU A 1 93 ? 13.320 0.680 -33.070 1.00 85.50 93 LEU A N 1
ATOM 731 C CA . LEU A 1 93 ? 13.351 0.457 -31.623 1.00 85.50 93 LEU A CA 1
ATOM 732 C C . LEU A 1 93 ? 12.114 1.044 -30.926 1.00 85.50 93 LEU A C 1
ATOM 734 O O . LEU A 1 93 ? 11.616 0.435 -29.987 1.00 85.50 93 LEU A O 1
ATOM 738 N N . GLU A 1 94 ? 11.616 2.201 -31.370 1.00 84.75 94 GLU A N 1
ATOM 739 C CA . GLU A 1 94 ? 10.366 2.788 -30.865 1.00 84.75 94 GLU A CA 1
ATOM 740 C C . GLU A 1 94 ? 9.154 1.907 -31.199 1.00 84.75 94 GLU A C 1
ATOM 742 O O . GLU A 1 94 ? 8.323 1.665 -30.328 1.00 84.75 94 GLU A O 1
ATOM 747 N N . GLU A 1 95 ? 9.086 1.369 -32.419 1.00 84.81 95 GLU A N 1
ATOM 748 C CA . GLU A 1 95 ? 8.002 0.480 -32.858 1.00 84.81 95 GLU A CA 1
ATOM 749 C C . GLU A 1 95 ? 8.004 -0.872 -32.127 1.00 84.81 95 GLU A C 1
ATOM 751 O O . GLU A 1 95 ? 6.946 -1.432 -31.878 1.00 84.81 95 GLU A O 1
ATOM 756 N N . ALA A 1 96 ? 9.173 -1.379 -31.723 1.00 79.31 96 ALA A N 1
ATOM 757 C CA . ALA A 1 96 ? 9.291 -2.632 -30.972 1.00 79.31 96 ALA A CA 1
ATOM 758 C C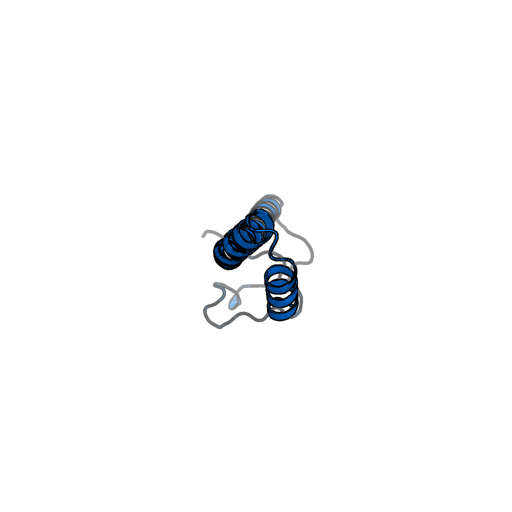 . ALA A 1 96 ? 8.955 -2.508 -29.470 1.00 79.31 96 ALA A C 1
ATOM 760 O O . ALA A 1 96 ? 8.855 -3.526 -28.783 1.00 79.31 96 ALA A O 1
ATOM 761 N N . VAL A 1 97 ? 8.858 -1.280 -28.946 1.00 73.00 97 VAL A N 1
ATOM 762 C CA . VAL A 1 97 ? 8.529 -0.990 -27.536 1.00 73.00 97 VAL A CA 1
ATOM 763 C C . VAL A 1 97 ? 7.052 -0.603 -27.357 1.00 73.00 97 VAL A C 1
ATOM 765 O O . VAL A 1 97 ? 6.558 -0.647 -26.228 1.00 73.00 97 VAL A O 1
ATOM 768 N N . LEU A 1 98 ? 6.357 -0.243 -28.444 1.00 59.72 98 LEU A N 1
ATOM 769 C CA . LEU A 1 98 ? 4.904 -0.024 -28.498 1.00 59.72 98 LEU A CA 1
ATOM 770 C C . LEU A 1 98 ? 4.131 -1.347 -28.601 1.00 59.72 98 LEU A C 1
ATOM 772 O O . LEU A 1 98 ? 3.024 -1.395 -28.018 1.00 59.72 98 LEU A O 1
#

Secondary structure (DSSP, 8-state):
----------TT----TTT-TTSTT----SS-S-HHHHHHHHHHHHHHHHHHHHHHHHHHHHHHHHHHHHHHHHHHHHHHHHHTT-HHHHHHHHHTT-

Organism: Escherichia coli (NCBI:txid562)

pLDDT: mean 77.97, std 13.75, range [41.81, 92.62]